Protein AF-K2Q8N2-F1 (afdb_monomer)

Secondary structure (DSSP, 8-state):
-HHHHHHHHHHHHHSTT-HHHHHHHHHHHSTTTTTPPPPGGGS-HHHHHHTTPPPHHHHHHHHHHHHHHHHHHHHHT--

Mean predicted aligned error: 12.0 Å

Structure (mmCIF, N/CA/C/O backbone):
data_AF-K2Q8N2-F1
#
_entry.id   AF-K2Q8N2-F1
#
loop_
_atom_site.group_PDB
_atom_site.id
_atom_site.type_symbol
_atom_site.label_atom_id
_atom_site.label_alt_id
_atom_site.label_comp_id
_atom_site.label_asym_id
_atom_site.label_entity_id
_atom_site.label_seq_id
_atom_site.pdbx_PDB_ins_code
_atom_site.Cartn_x
_atom_site.Cartn_y
_atom_site.Cartn_z
_atom_site.occupancy
_atom_site.B_iso_or_equiv
_atom_site.auth_seq_id
_atom_site.auth_comp_id
_atom_site.auth_asym_id
_atom_site.auth_atom_id
_atom_site.pdbx_PDB_model_num
ATOM 1 N N . MET A 1 1 ? 19.936 -4.555 -16.372 1.00 62.09 1 MET A N 1
ATOM 2 C CA . MET A 1 1 ? 18.672 -4.592 -17.137 1.00 62.09 1 MET A CA 1
ATOM 3 C C . MET A 1 1 ? 18.039 -5.983 -17.149 1.00 62.09 1 MET A C 1
ATOM 5 O O . MET A 1 1 ? 16.830 -6.042 -17.038 1.00 62.09 1 MET A O 1
ATOM 9 N N . HIS A 1 2 ? 18.797 -7.089 -17.214 1.00 70.94 2 HIS A N 1
ATOM 10 C CA . HIS A 1 2 ? 18.210 -8.444 -17.252 1.00 70.94 2 HIS A CA 1
ATOM 11 C C . HIS A 1 2 ? 17.452 -8.838 -15.965 1.00 70.94 2 HIS A C 1
ATOM 13 O O . HIS A 1 2 ? 16.286 -9.199 -16.025 1.00 70.94 2 HIS A O 1
ATOM 19 N N . VAL A 1 3 ? 18.071 -8.639 -14.798 1.00 71.56 3 VAL A N 1
ATOM 20 C CA . VAL A 1 3 ? 17.490 -8.997 -13.485 1.00 71.56 3 VAL A CA 1
ATOM 21 C C . VAL A 1 3 ? 16.215 -8.203 -13.158 1.00 71.56 3 VAL A C 1
ATOM 23 O O . VAL A 1 3 ? 15.278 -8.731 -12.576 1.00 71.56 3 VAL A O 1
ATOM 26 N N . GLU A 1 4 ? 16.151 -6.935 -13.565 1.00 70.75 4 GLU A N 1
ATOM 27 C CA . GLU A 1 4 ? 14.973 -6.074 -13.381 1.00 70.75 4 GLU A CA 1
ATOM 28 C C . GLU A 1 4 ? 13.760 -6.618 -14.149 1.00 70.75 4 GLU A C 1
ATOM 30 O O . GLU A 1 4 ? 12.682 -6.771 -13.579 1.00 70.75 4 GLU A O 1
ATOM 35 N N . ALA A 1 5 ? 13.957 -6.989 -15.416 1.00 75.31 5 ALA A N 1
ATOM 36 C CA . ALA A 1 5 ? 12.907 -7.578 -16.241 1.00 75.31 5 ALA A CA 1
ATOM 37 C C . ALA A 1 5 ? 12.441 -8.944 -15.705 1.00 75.31 5 ALA A C 1
ATOM 39 O O . ALA A 1 5 ? 11.246 -9.239 -15.739 1.00 75.31 5 ALA A O 1
ATOM 40 N N . GLU A 1 6 ? 13.354 -9.758 -15.170 1.00 79.00 6 GLU A N 1
ATOM 41 C CA . GLU A 1 6 ? 13.015 -11.038 -14.537 1.00 79.00 6 GLU A CA 1
ATOM 42 C C . GLU A 1 6 ? 12.189 -10.856 -13.261 1.00 79.00 6 GLU A C 1
ATOM 44 O O . GLU A 1 6 ? 11.179 -11.537 -13.095 1.00 79.00 6 GLU A O 1
ATOM 49 N N . ILE A 1 7 ? 12.553 -9.900 -12.399 1.00 77.06 7 ILE A N 1
ATOM 50 C CA . ILE A 1 7 ? 11.801 -9.586 -11.174 1.00 77.06 7 ILE A CA 1
ATOM 51 C C . ILE A 1 7 ? 10.400 -9.069 -11.520 1.00 77.06 7 ILE A C 1
ATOM 53 O O . ILE A 1 7 ? 9.413 -9.531 -10.946 1.00 77.06 7 ILE A O 1
ATOM 57 N N . MET A 1 8 ? 10.287 -8.159 -12.493 1.00 73.44 8 MET A N 1
ATOM 58 C CA . MET A 1 8 ? 8.986 -7.657 -12.947 1.00 73.44 8 MET A CA 1
ATOM 59 C C . MET A 1 8 ? 8.111 -8.772 -13.536 1.00 73.44 8 MET A C 1
ATOM 61 O O . MET A 1 8 ? 6.916 -8.839 -13.248 1.00 73.44 8 MET A O 1
ATOM 65 N N . SER A 1 9 ? 8.706 -9.670 -14.325 1.00 75.50 9 SER A N 1
ATOM 66 C CA . SER A 1 9 ? 8.022 -10.825 -14.915 1.00 75.50 9 SER A CA 1
ATOM 67 C C . SER A 1 9 ? 7.565 -11.835 -13.858 1.00 75.50 9 SER A C 1
ATOM 69 O O . SER A 1 9 ? 6.435 -12.323 -13.909 1.00 75.50 9 SER A O 1
ATOM 71 N N . ALA A 1 10 ? 8.408 -12.117 -12.860 1.00 76.88 10 ALA A N 1
ATOM 72 C CA . ALA A 1 10 ? 8.072 -13.000 -11.750 1.00 76.88 10 ALA A CA 1
ATOM 73 C C . ALA A 1 10 ? 6.891 -12.446 -10.946 1.00 76.88 10 ALA A C 1
ATOM 75 O O . ALA A 1 10 ? 5.925 -13.164 -10.707 1.00 76.88 10 ALA A O 1
ATOM 76 N N . ILE A 1 11 ? 6.903 -11.160 -10.603 1.00 71.75 11 ILE A N 1
ATOM 77 C CA . ILE A 1 11 ? 5.819 -10.543 -9.827 1.00 71.75 11 ILE A CA 1
ATOM 78 C C . ILE A 1 11 ? 4.519 -10.500 -10.625 1.00 71.75 11 ILE A C 1
ATOM 80 O O . ILE A 1 11 ? 3.470 -10.839 -10.086 1.00 71.75 11 ILE A O 1
ATOM 84 N N . GLY A 1 12 ? 4.582 -10.200 -11.925 1.00 71.38 12 GLY A N 1
ATOM 85 C CA . GLY A 1 12 ? 3.414 -10.296 -12.802 1.00 71.38 12 GLY A CA 1
ATOM 86 C C . GLY A 1 12 ? 2.807 -11.704 -12.882 1.00 71.38 12 GLY A C 1
ATOM 87 O O . GLY A 1 12 ? 1.608 -11.829 -13.111 1.00 71.38 12 GLY A O 1
ATOM 88 N N . ARG A 1 13 ? 3.605 -12.760 -12.669 1.00 74.19 13 ARG A N 1
ATOM 89 C CA . ARG A 1 13 ? 3.133 -14.156 -12.648 1.00 74.19 13 ARG A CA 1
ATOM 90 C C . ARG A 1 13 ? 2.656 -14.632 -11.279 1.00 74.19 13 ARG A C 1
ATOM 92 O O . ARG A 1 13 ? 1.661 -15.344 -11.216 1.00 74.19 13 ARG A O 1
ATOM 99 N N . PHE A 1 14 ? 3.381 -14.303 -10.213 1.00 71.12 14 PHE A N 1
ATOM 100 C CA . PHE A 1 14 ? 3.131 -14.839 -8.871 1.00 71.12 14 PHE A CA 1
ATOM 101 C C . PHE A 1 14 ? 2.178 -13.974 -8.043 1.00 71.12 14 PHE A C 1
ATOM 103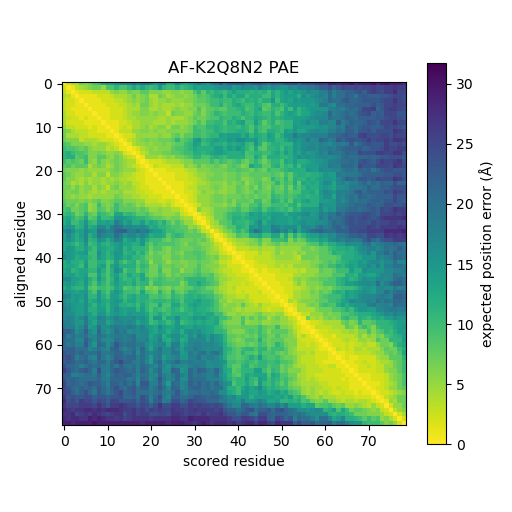 O O . PHE A 1 14 ? 1.556 -14.488 -7.119 1.00 71.12 14 PHE A O 1
ATOM 110 N N . MET A 1 15 ? 2.038 -12.690 -8.381 1.00 69.38 15 MET A N 1
ATOM 111 C CA . MET A 1 15 ? 1.162 -11.742 -7.687 1.00 69.38 15 MET A CA 1
ATOM 112 C C . MET A 1 15 ? 0.263 -10.987 -8.683 1.00 69.38 15 MET A C 1
ATOM 114 O O . MET A 1 15 ? 0.389 -9.769 -8.860 1.00 69.38 15 MET A O 1
ATOM 118 N N . PRO A 1 16 ? -0.629 -11.702 -9.396 1.00 66.12 16 PRO A N 1
ATOM 119 C CA . PRO A 1 16 ? -1.555 -11.073 -10.327 1.00 66.12 16 PRO A CA 1
ATOM 120 C C . PRO A 1 16 ? -2.535 -10.167 -9.567 1.00 66.12 16 PRO A C 1
ATOM 122 O O . PRO A 1 16 ? -3.231 -10.619 -8.662 1.00 66.12 16 PRO A O 1
ATOM 125 N N . GLY A 1 17 ? -2.585 -8.885 -9.941 1.00 67.50 17 GLY A N 1
ATOM 126 C CA . GLY A 1 17 ? -3.436 -7.866 -9.306 1.00 67.50 17 GLY A CA 1
ATOM 127 C C . GLY A 1 17 ? -2.689 -6.864 -8.421 1.00 67.50 17 GLY A C 1
ATOM 128 O O . GLY A 1 17 ? -3.250 -5.828 -8.078 1.00 67.50 17 GLY A O 1
ATOM 129 N N . SER A 1 18 ? -1.412 -7.101 -8.114 1.00 68.44 18 SER A N 1
ATOM 130 C CA . SER A 1 18 ? -0.601 -6.180 -7.308 1.00 68.44 18 SER A CA 1
ATOM 131 C C . SER A 1 18 ? 0.040 -5.076 -8.163 1.00 68.44 18 SER A C 1
ATOM 133 O O . SER A 1 18 ? 1.266 -4.974 -8.284 1.00 68.44 18 SER A O 1
ATOM 135 N N . GLU A 1 19 ? -0.796 -4.243 -8.789 1.00 71.38 19 GLU A N 1
ATOM 136 C CA . GLU A 1 19 ? -0.358 -3.121 -9.636 1.00 71.38 19 GLU A CA 1
ATOM 137 C C . G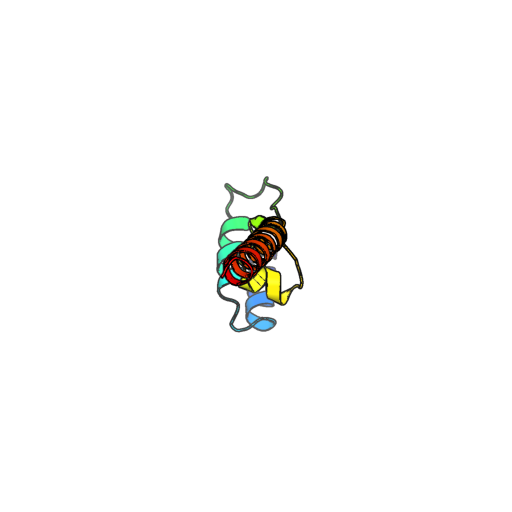LU A 1 19 ? 0.540 -2.129 -8.873 1.00 71.38 19 GLU A C 1
ATOM 139 O O . GLU A 1 19 ? 1.507 -1.609 -9.440 1.00 71.38 19 GLU A O 1
ATOM 144 N N . GLY A 1 20 ? 0.299 -1.948 -7.568 1.00 70.94 20 GLY A N 1
ATOM 145 C CA . GLY A 1 20 ? 1.107 -1.099 -6.687 1.00 70.94 20 GLY A CA 1
ATOM 146 C C . GLY A 1 20 ? 2.572 -1.534 -6.602 1.00 70.94 20 GLY A C 1
ATOM 147 O O . GLY A 1 20 ? 3.477 -0.704 -6.697 1.00 70.94 20 GLY A O 1
ATOM 148 N N . ILE A 1 21 ? 2.831 -2.843 -6.536 1.00 72.88 21 ILE A N 1
ATOM 149 C CA . ILE A 1 21 ? 4.189 -3.410 -6.472 1.00 72.88 21 ILE A CA 1
ATOM 150 C C . ILE A 1 21 ? 4.923 -3.191 -7.790 1.00 72.88 21 ILE A C 1
ATOM 152 O O . ILE A 1 21 ? 6.096 -2.820 -7.804 1.00 72.88 21 ILE A O 1
ATOM 156 N N . GLN A 1 22 ? 4.237 -3.399 -8.915 1.00 74.38 22 GLN A N 1
ATOM 157 C CA . GLN A 1 22 ? 4.837 -3.206 -10.233 1.00 74.38 22 GLN A CA 1
ATOM 158 C C . GLN A 1 22 ? 5.190 -1.739 -10.488 1.00 74.38 22 GLN A C 1
ATOM 160 O O . GLN A 1 22 ? 6.241 -1.454 -11.070 1.00 74.38 22 GLN A O 1
ATOM 165 N N . HIS A 1 23 ? 4.329 -0.817 -10.051 1.00 75.81 23 HIS A N 1
ATOM 166 C CA . HIS A 1 23 ? 4.585 0.616 -10.136 1.00 75.81 23 HIS A CA 1
ATOM 167 C C . HIS A 1 23 ? 5.759 1.023 -9.237 1.00 75.81 23 HIS A C 1
ATOM 169 O O . HIS A 1 23 ? 6.699 1.670 -9.699 1.00 75.81 23 HIS A O 1
ATOM 175 N N . TRP A 1 24 ? 5.757 0.570 -7.980 1.00 75.62 24 TRP A N 1
ATOM 176 C CA . TRP A 1 24 ? 6.833 0.835 -7.028 1.00 75.62 24 TRP A CA 1
ATOM 177 C C . TRP A 1 24 ? 8.186 0.305 -7.520 1.00 75.62 24 TRP A C 1
ATOM 179 O O . TRP A 1 24 ? 9.173 1.037 -7.519 1.00 75.62 24 TRP A O 1
ATOM 189 N N . LEU A 1 25 ? 8.242 -0.921 -8.047 1.00 76.88 25 LEU A N 1
ATOM 190 C CA . LEU A 1 25 ? 9.481 -1.491 -8.584 1.00 76.88 25 LEU A CA 1
ATOM 191 C C . LEU A 1 25 ? 10.020 -0.718 -9.783 1.00 76.88 25 LEU A C 1
ATOM 193 O O . LEU A 1 25 ? 11.229 -0.503 -9.868 1.00 76.88 25 LEU A O 1
ATOM 197 N N . ARG A 1 26 ? 9.145 -0.246 -10.679 1.00 77.19 26 ARG A N 1
ATOM 198 C CA . ARG A 1 26 ? 9.551 0.641 -11.780 1.00 77.19 26 ARG A CA 1
ATOM 199 C C . ARG A 1 26 ? 10.237 1.904 -11.263 1.00 77.19 26 ARG A C 1
ATOM 201 O O . ARG A 1 26 ? 11.244 2.329 -11.827 1.00 77.19 26 ARG A O 1
ATOM 208 N N . GLU A 1 27 ? 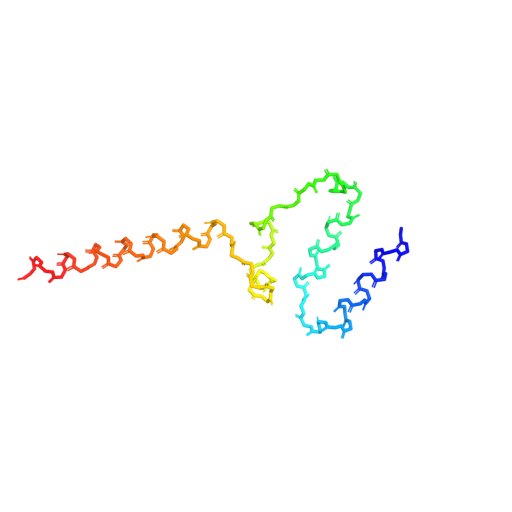9.731 2.490 -10.181 1.00 76.62 27 GLU A N 1
ATOM 209 C CA . GLU A 1 27 ? 10.370 3.653 -9.567 1.00 76.62 27 GLU A CA 1
ATOM 210 C C . GLU A 1 27 ? 11.688 3.313 -8.865 1.00 76.62 27 GLU A C 1
ATOM 212 O O . GLU A 1 27 ? 12.651 4.072 -8.978 1.00 76.62 27 GLU A O 1
ATOM 217 N N . VAL A 1 28 ? 11.752 2.185 -8.157 1.00 73.75 28 VAL A N 1
ATOM 218 C CA . VAL A 1 28 ? 12.948 1.726 -7.431 1.00 73.75 28 VAL A CA 1
ATOM 219 C C . VAL A 1 28 ? 14.104 1.439 -8.385 1.00 73.75 28 VAL A C 1
ATOM 221 O O . VAL A 1 28 ? 15.244 1.839 -8.131 1.00 73.75 28 VAL A O 1
ATOM 224 N N . PHE A 1 29 ? 13.821 0.770 -9.502 1.00 74.12 29 PHE A N 1
ATOM 225 C CA . PHE A 1 29 ? 14.838 0.437 -10.492 1.00 74.12 29 PHE A CA 1
ATOM 226 C C . PHE A 1 29 ? 15.257 1.623 -11.365 1.00 74.12 29 PHE A C 1
ATOM 228 O O . PHE A 1 29 ? 16.295 1.535 -12.043 1.00 74.12 29 PHE A O 1
ATOM 235 N N . SER A 1 30 ? 14.528 2.746 -11.289 1.00 75.19 30 SER A N 1
ATOM 236 C CA . SER A 1 30 ? 14.898 3.992 -11.953 1.00 75.19 30 SER A CA 1
ATOM 237 C C . SER A 1 30 ? 16.340 4.380 -11.595 1.00 75.19 30 SER A C 1
ATOM 239 O O . SER A 1 30 ? 16.710 4.390 -10.413 1.00 75.19 30 SER A O 1
ATOM 241 N N . PRO A 1 31 ? 17.178 4.742 -12.585 1.00 68.19 31 PRO A N 1
ATOM 242 C CA .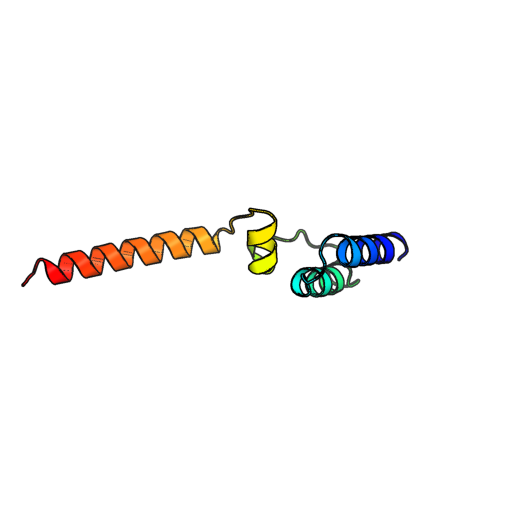 PRO A 1 31 ? 18.588 5.072 -12.372 1.00 68.19 31 PRO A CA 1
ATOM 243 C C . PRO A 1 31 ? 18.832 6.124 -11.280 1.00 68.19 31 PRO A C 1
ATOM 245 O O . PRO 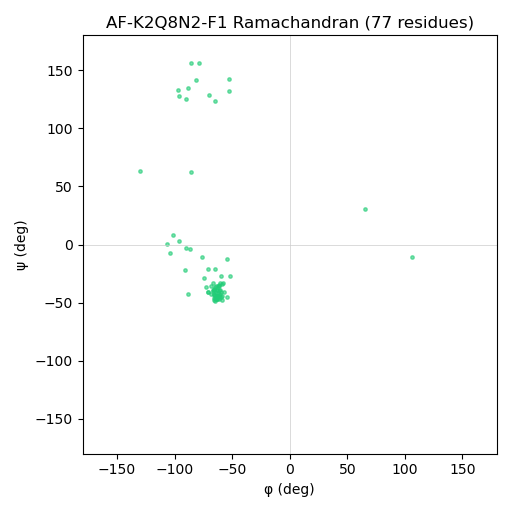A 1 31 ? 19.880 6.105 -10.638 1.00 68.19 31 PRO A O 1
ATOM 248 N N . GLN A 1 32 ? 17.858 7.008 -11.046 1.00 66.00 32 GLN A N 1
ATOM 249 C CA . GLN A 1 32 ? 17.912 8.075 -10.045 1.00 66.00 32 GLN A CA 1
ATOM 250 C C . GLN A 1 32 ? 17.748 7.570 -8.599 1.00 66.00 32 GLN A C 1
ATOM 252 O O . GLN A 1 32 ? 18.296 8.180 -7.683 1.00 66.00 32 GLN A O 1
ATOM 257 N N . LYS A 1 33 ? 17.035 6.456 -8.374 1.00 65.56 33 LYS A N 1
ATOM 258 C CA . LYS A 1 33 ? 16.734 5.919 -7.031 1.00 65.56 33 LYS A CA 1
ATOM 259 C C . LYS A 1 33 ? 17.576 4.693 -6.641 1.00 65.56 33 LYS A C 1
ATOM 261 O O . LYS A 1 33 ? 17.596 4.333 -5.467 1.00 65.56 33 LYS A O 1
ATOM 266 N N . ARG A 1 34 ? 18.372 4.123 -7.560 1.00 63.66 34 ARG A N 1
ATOM 267 C CA . ARG A 1 34 ? 19.201 2.905 -7.356 1.00 63.66 34 ARG A CA 1
ATOM 268 C C . ARG A 1 34 ? 20.185 2.914 -6.172 1.00 63.66 34 ARG A C 1
ATOM 270 O O . ARG A 1 34 ? 20.750 1.871 -5.863 1.00 63.66 34 ARG A O 1
ATOM 277 N N . ARG A 1 35 ? 20.444 4.059 -5.529 1.00 58.69 35 ARG A N 1
ATOM 278 C CA . ARG A 1 35 ? 21.376 4.179 -4.386 1.00 58.69 35 ARG A CA 1
ATOM 279 C C . ARG A 1 35 ? 20.700 4.379 -3.030 1.00 58.69 35 ARG A C 1
ATOM 281 O O . ARG A 1 35 ? 21.406 4.524 -2.034 1.00 58.69 35 ARG A O 1
ATOM 288 N N . ARG A 1 36 ? 19.369 4.416 -2.966 1.00 67.44 36 ARG A N 1
ATOM 289 C CA . ARG A 1 36 ? 18.652 4.690 -1.718 1.00 67.44 36 ARG A CA 1
ATOM 290 C C . ARG A 1 36 ? 18.209 3.384 -1.059 1.00 67.44 36 ARG A C 1
ATOM 292 O O . ARG A 1 36 ? 17.681 2.501 -1.725 1.00 67.44 36 ARG A O 1
ATOM 299 N N . ARG A 1 37 ? 18.454 3.254 0.249 1.00 68.31 37 ARG A N 1
ATOM 300 C CA . ARG A 1 37 ? 17.754 2.265 1.079 1.00 68.31 37 ARG A CA 1
ATOM 301 C C . ARG A 1 37 ? 16.311 2.741 1.210 1.00 68.31 37 ARG A C 1
ATOM 303 O O . ARG A 1 37 ? 16.116 3.908 1.539 1.00 68.31 37 ARG A O 1
ATOM 310 N N . PHE A 1 38 ? 15.358 1.863 0.927 1.00 69.19 38 PHE A N 1
ATOM 311 C CA . PHE A 1 38 ? 13.936 2.171 1.045 1.00 69.19 38 PHE A CA 1
ATOM 312 C C . PHE A 1 38 ? 13.464 1.864 2.462 1.00 69.19 38 PHE A C 1
ATOM 314 O O . PHE A 1 38 ? 13.830 0.821 3.013 1.00 69.19 38 PHE A O 1
ATOM 321 N N . SER A 1 39 ? 12.694 2.780 3.050 1.00 72.00 39 SER A N 1
ATOM 322 C CA . SER A 1 39 ? 12.004 2.504 4.316 1.00 72.00 39 SER A CA 1
ATOM 323 C C . SER A 1 39 ? 10.757 1.663 4.058 1.00 72.00 39 SER A C 1
ATOM 325 O O . SER A 1 39 ? 10.173 1.723 2.976 1.00 72.00 39 SER A O 1
ATOM 327 N N . VAL A 1 40 ? 10.306 0.927 5.074 1.00 72.62 40 VAL A N 1
ATOM 328 C CA . VAL A 1 40 ? 9.008 0.238 5.041 1.00 72.62 40 VAL A CA 1
ATOM 329 C C . VAL A 1 40 ? 7.869 1.246 4.862 1.00 72.62 40 VAL A C 1
ATOM 331 O O . VAL A 1 40 ? 6.912 0.958 4.154 1.00 72.62 40 VAL A O 1
ATOM 334 N N . ASP A 1 41 ? 7.996 2.459 5.405 1.00 73.31 41 ASP A N 1
ATOM 335 C CA . ASP A 1 41 ? 7.009 3.535 5.228 1.00 73.31 41 ASP A CA 1
ATOM 336 C C . ASP A 1 41 ? 6.873 4.025 3.779 1.00 73.31 41 ASP A C 1
ATOM 338 O O . ASP A 1 41 ? 5.857 4.617 3.429 1.00 73.31 41 ASP A O 1
ATOM 342 N N . GLU A 1 42 ? 7.878 3.789 2.930 1.00 76.31 42 GLU A N 1
ATOM 343 C CA . GLU A 1 42 ? 7.857 4.176 1.512 1.00 76.31 42 GLU A CA 1
ATOM 344 C C . GLU A 1 42 ? 7.193 3.111 0.620 1.00 76.31 42 GLU A C 1
ATOM 346 O O . GLU A 1 42 ? 7.065 3.307 -0.592 1.00 76.31 42 GLU A O 1
ATOM 351 N N . LEU A 1 43 ? 6.798 1.973 1.198 1.00 74.25 43 LEU A N 1
ATOM 352 C CA . LEU A 1 43 ? 6.071 0.924 0.495 1.00 74.25 43 LEU A CA 1
ATOM 353 C C . LEU A 1 43 ? 4.572 1.273 0.418 1.00 74.25 43 LEU A C 1
ATOM 355 O O . LEU A 1 43 ? 4.006 1.756 1.403 1.00 74.25 43 LEU A O 1
ATOM 359 N N . PRO A 1 44 ? 3.906 0.978 -0.713 1.00 74.88 44 PRO A N 1
ATOM 360 C CA . PRO A 1 44 ? 2.450 1.041 -0.819 1.00 74.88 44 PRO A CA 1
ATOM 361 C C . PRO A 1 44 ? 1.736 0.231 0.279 1.00 74.88 44 PRO A C 1
ATOM 363 O O . PRO A 1 44 ? 2.198 -0.841 0.669 1.00 74.88 44 PRO A O 1
ATOM 366 N N . GLU A 1 45 ? 0.608 0.738 0.786 1.00 74.31 45 GLU A N 1
ATOM 367 C CA . GLU A 1 45 ? -0.118 0.152 1.927 1.00 74.31 45 GLU A CA 1
ATOM 368 C C . GLU A 1 45 ? -0.626 -1.273 1.656 1.00 74.31 45 GLU A C 1
ATOM 370 O O . GLU A 1 45 ? -0.536 -2.139 2.526 1.00 74.31 45 GLU A O 1
ATOM 375 N N . ASP A 1 46 ? -1.104 -1.524 0.438 1.00 71.44 46 ASP A N 1
ATOM 376 C CA . ASP A 1 46 ? -1.504 -2.840 -0.065 1.00 71.44 46 ASP A CA 1
ATOM 377 C C . ASP A 1 46 ? -0.340 -3.832 -0.016 1.00 71.44 46 ASP A C 1
ATOM 379 O O . ASP A 1 46 ? -0.467 -4.912 0.558 1.00 71.44 46 ASP A O 1
ATOM 383 N N . LEU A 1 47 ? 0.830 -3.423 -0.510 1.00 71.69 47 LEU A N 1
ATOM 384 C CA . LEU A 1 47 ? 2.031 -4.248 -0.469 1.00 71.69 47 LEU A CA 1
ATOM 385 C C . LEU A 1 47 ? 2.456 -4.537 0.973 1.00 71.69 47 LEU A C 1
ATOM 387 O O . LEU A 1 47 ? 2.725 -5.688 1.303 1.00 71.69 47 LEU A O 1
ATOM 391 N N . ARG A 1 48 ? 2.496 -3.519 1.843 1.00 77.25 48 ARG A N 1
ATOM 392 C CA . ARG A 1 48 ? 2.845 -3.693 3.265 1.00 77.25 48 ARG A CA 1
ATOM 393 C C . ARG A 1 48 ? 1.950 -4.735 3.929 1.00 77.25 48 ARG A C 1
ATOM 395 O O . ARG A 1 48 ? 2.448 -5.637 4.598 1.00 77.25 48 ARG A O 1
ATOM 402 N N . ARG A 1 49 ? 0.645 -4.662 3.668 1.00 71.88 49 ARG A N 1
ATOM 403 C CA . ARG A 1 49 ? -0.342 -5.609 4.187 1.00 71.88 49 ARG A CA 1
ATOM 404 C C . ARG A 1 49 ? -0.136 -7.026 3.648 1.00 71.88 49 ARG A C 1
ATOM 406 O O . ARG A 1 49 ? -0.200 -7.970 4.432 1.00 71.88 49 ARG A O 1
ATOM 413 N N . ASP A 1 50 ? 0.139 -7.172 2.355 1.00 67.75 50 ASP A N 1
ATOM 414 C CA . ASP A 1 50 ? 0.315 -8.476 1.702 1.00 67.75 50 ASP A CA 1
ATOM 415 C C . ASP A 1 50 ? 1.562 -9.227 2.197 1.00 67.75 50 ASP A C 1
ATOM 417 O O . ASP A 1 50 ? 1.544 -10.455 2.297 1.00 67.75 50 ASP A O 1
ATOM 421 N N . VAL A 1 51 ? 2.636 -8.510 2.554 1.00 67.00 51 VAL A N 1
ATOM 422 C CA . VAL A 1 51 ? 3.859 -9.105 3.133 1.00 67.00 51 VAL A CA 1
ATOM 423 C C . VAL A 1 51 ? 3.915 -9.065 4.665 1.00 67.00 51 VAL A C 1
ATOM 425 O O . VAL A 1 51 ? 4.907 -9.503 5.247 1.00 67.00 51 VAL A O 1
ATOM 428 N N . GLY A 1 52 ? 2.864 -8.579 5.333 1.00 69.19 52 GLY A N 1
ATOM 429 C CA . GLY A 1 52 ? 2.803 -8.499 6.797 1.00 69.19 52 GLY A CA 1
ATOM 430 C C . GLY A 1 52 ? 3.826 -7.535 7.406 1.00 69.19 52 GLY A C 1
ATOM 431 O O . GLY A 1 52 ? 4.315 -7.772 8.508 1.00 69.19 52 GLY A O 1
ATOM 432 N N . LEU A 1 53 ? 4.185 -6.475 6.679 1.00 76.75 53 LEU A N 1
ATOM 433 C CA . LEU A 1 53 ? 5.042 -5.406 7.174 1.00 76.75 53 LEU A CA 1
ATOM 434 C C . LEU A 1 53 ? 4.180 -4.311 7.803 1.00 76.75 53 LEU A C 1
ATOM 436 O O . LEU A 1 53 ? 3.302 -3.755 7.150 1.00 76.75 53 LEU A O 1
ATOM 440 N N . GLU A 1 54 ? 4.463 -3.973 9.054 1.00 70.12 54 GLU A N 1
ATOM 441 C CA . GLU A 1 54 ? 3.857 -2.825 9.727 1.00 70.12 54 GLU A CA 1
ATOM 442 C C . GLU A 1 54 ? 4.794 -1.625 9.611 1.00 70.12 54 GLU A C 1
ATOM 444 O O . GLU A 1 54 ? 5.984 -1.716 9.927 1.00 70.12 54 GLU A O 1
ATOM 449 N N . ALA A 1 55 ? 4.269 -0.500 9.133 1.00 76.81 55 ALA A N 1
ATOM 450 C CA . ALA A 1 55 ? 5.020 0.741 9.096 1.00 76.81 55 ALA A CA 1
ATOM 451 C C . ALA A 1 55 ? 4.920 1.490 10.426 1.00 76.81 55 ALA A C 1
ATOM 453 O O . ALA A 1 55 ? 3.944 1.359 11.168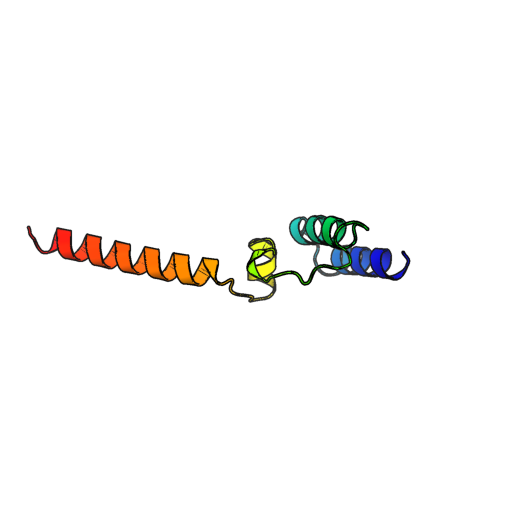 1.00 76.81 55 ALA A O 1
ATOM 454 N N . GLU A 1 56 ? 5.903 2.340 10.714 1.00 74.25 56 GLU A N 1
ATOM 455 C CA . GLU A 1 56 ? 5.909 3.149 11.938 1.00 74.25 56 GLU A CA 1
ATOM 456 C C . GLU A 1 56 ? 4.689 4.088 11.982 1.00 74.25 56 GLU A C 1
ATOM 458 O O . GLU A 1 56 ? 4.053 4.284 13.022 1.00 74.25 56 GLU A O 1
ATOM 463 N N . SER A 1 57 ? 4.291 4.572 10.804 1.00 70.62 57 SER A N 1
ATOM 464 C CA . SER A 1 57 ? 3.052 5.325 10.585 1.00 70.62 57 SER A CA 1
ATOM 465 C C . SER A 1 57 ? 1.773 4.563 10.969 1.00 70.62 57 SER A C 1
ATOM 467 O O . SER A 1 57 ? 0.826 5.174 11.473 1.00 70.62 57 SER A O 1
ATOM 469 N N . ASP A 1 58 ? 1.730 3.241 10.791 1.00 71.50 58 ASP A N 1
ATOM 470 C CA . ASP A 1 58 ? 0.563 2.423 11.144 1.00 71.50 58 ASP A CA 1
ATOM 471 C C . ASP A 1 58 ? 0.437 2.287 12.671 1.00 71.50 58 ASP A C 1
ATOM 473 O O . ASP A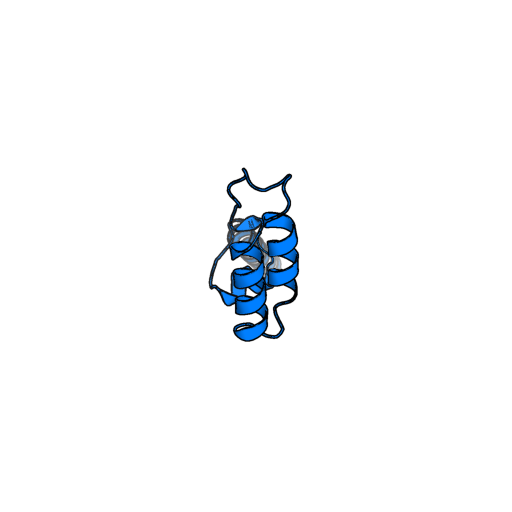 1 58 ? -0.663 2.369 13.229 1.00 71.50 58 ASP A O 1
ATOM 477 N N . PHE A 1 59 ? 1.576 2.189 13.364 1.00 71.44 59 PHE A N 1
ATOM 478 C CA . PHE A 1 59 ? 1.636 2.186 14.824 1.00 71.44 59 PHE A CA 1
ATOM 479 C C . PHE A 1 59 ? 1.199 3.533 15.420 1.00 71.44 59 PHE A C 1
ATOM 481 O O . PHE A 1 59 ? 0.363 3.571 16.328 1.00 71.44 59 PHE A O 1
ATOM 488 N N . GLN A 1 60 ? 1.688 4.652 14.869 1.00 74.00 60 GLN A N 1
ATOM 489 C CA . GLN A 1 60 ? 1.252 5.996 15.272 1.00 74.00 60 GLN A CA 1
ATOM 490 C C . GLN A 1 60 ? -0.254 6.191 15.078 1.00 74.00 60 GLN A C 1
ATOM 492 O O . GLN A 1 60 ? -0.935 6.662 15.991 1.00 74.00 60 GLN A O 1
ATOM 497 N N . ARG A 1 61 ? -0.805 5.752 13.940 1.00 78.44 61 ARG A N 1
ATOM 498 C CA . ARG A 1 61 ? -2.248 5.818 13.669 1.00 78.44 61 ARG A CA 1
ATOM 499 C C . ARG A 1 61 ? -3.057 4.983 14.672 1.00 78.44 61 ARG A C 1
ATOM 501 O O . ARG A 1 61 ? -4.142 5.395 15.087 1.00 78.44 61 ARG A O 1
ATOM 508 N N . GLY A 1 62 ? -2.530 3.839 15.114 1.00 77.31 62 GLY A N 1
ATOM 509 C CA . GLY A 1 62 ? -3.117 3.027 16.187 1.00 77.31 62 GLY A CA 1
ATOM 510 C C . GLY A 1 62 ? -3.134 3.738 17.547 1.00 77.31 62 GLY A C 1
ATOM 511 O O . GLY A 1 62 ? -4.144 3.710 18.262 1.00 77.31 62 GLY A O 1
ATOM 512 N N . ILE A 1 63 ? -2.048 4.434 17.890 1.00 81.56 63 ILE A N 1
ATOM 513 C CA . ILE A 1 63 ? -1.970 5.262 19.100 1.00 81.56 63 ILE A CA 1
ATOM 514 C C . ILE A 1 63 ? -2.969 6.422 19.027 1.00 81.56 63 ILE A C 1
ATOM 516 O O . ILE A 1 63 ? -3.740 6.614 19.963 1.00 81.56 63 ILE A O 1
ATOM 520 N N . GLU A 1 64 ? -3.042 7.150 17.917 1.00 84.00 64 GLU A N 1
ATOM 521 C CA . GLU A 1 64 ? -4.005 8.247 17.757 1.00 84.00 64 GLU A CA 1
ATOM 522 C C . GLU A 1 64 ? -5.455 7.759 17.853 1.00 84.00 64 GLU A C 1
ATOM 524 O O . GLU A 1 64 ? -6.279 8.355 18.551 1.00 84.00 64 GLU A O 1
ATOM 529 N N . ALA A 1 65 ? -5.776 6.632 17.212 1.00 83.12 65 ALA A N 1
ATOM 530 C CA . ALA A 1 65 ? -7.108 6.041 17.274 1.00 83.12 65 ALA A CA 1
ATOM 531 C C . ALA A 1 65 ? -7.479 5.605 18.700 1.00 83.12 65 ALA A C 1
ATOM 533 O O . ALA A 1 65 ? -8.625 5.775 19.125 1.00 83.12 65 ALA A O 1
ATOM 534 N N . SER A 1 66 ? -6.528 5.051 19.455 1.00 81.38 66 SER A N 1
ATOM 535 C CA . SER A 1 66 ? -6.756 4.651 20.846 1.00 81.38 66 SER A CA 1
ATOM 536 C C . SER A 1 66 ? -6.895 5.853 21.784 1.00 81.38 66 SER A C 1
ATOM 538 O O . SER A 1 66 ? -7.819 5.870 22.599 1.00 81.38 66 SER A O 1
ATOM 540 N N . GLN A 1 67 ? -6.073 6.894 21.616 1.00 84.19 67 GLN A N 1
ATOM 541 C CA . GLN A 1 67 ? -6.205 8.156 22.348 1.00 84.19 67 GLN A CA 1
ATOM 542 C C . GLN A 1 67 ? -7.556 8.820 22.076 1.00 84.19 67 GLN A C 1
ATOM 544 O O . GLN A 1 67 ? -8.228 9.260 23.008 1.00 84.19 67 GLN A O 1
ATOM 549 N N . ARG A 1 68 ? -8.011 8.823 20.820 1.00 85.94 68 ARG A N 1
ATOM 550 C CA . ARG A 1 68 ? -9.311 9.389 20.453 1.00 85.94 68 ARG A CA 1
ATOM 551 C C . ARG A 1 68 ? -10.475 8.643 21.101 1.00 85.94 68 ARG A C 1
ATOM 553 O O . ARG A 1 68 ? -11.328 9.275 21.711 1.00 85.94 68 ARG A O 1
ATOM 560 N N . ARG A 1 69 ? -10.450 7.305 21.099 1.00 84.50 69 ARG A N 1
ATOM 561 C CA . ARG A 1 69 ? -11.447 6.490 21.825 1.00 84.50 69 ARG A CA 1
ATOM 562 C C . ARG A 1 69 ? -11.432 6.740 23.334 1.00 84.50 69 ARG A C 1
ATOM 564 O O . ARG A 1 69 ? -12.481 6.662 23.971 1.00 84.50 69 ARG A O 1
ATOM 571 N N . LEU A 1 70 ? -10.259 6.990 23.920 1.00 84.75 70 LEU A N 1
ATOM 572 C CA . LEU A 1 70 ? -10.137 7.327 25.338 1.00 84.75 70 LEU A CA 1
ATOM 573 C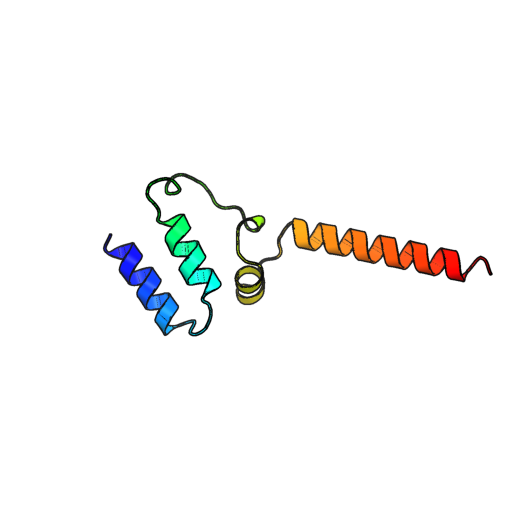 C . LEU A 1 70 ? -10.821 8.671 25.637 1.00 84.75 70 LEU A C 1
ATOM 575 O O . LEU A 1 70 ? -11.601 8.758 26.583 1.00 84.75 70 LEU A O 1
ATOM 579 N N . LEU A 1 71 ? -10.571 9.690 24.809 1.00 87.19 71 LEU A N 1
ATOM 580 C CA . LEU A 1 71 ? -11.202 11.007 24.924 1.00 87.19 71 LEU A CA 1
ATOM 581 C C . LEU A 1 71 ? -12.728 10.924 24.766 1.00 87.19 71 LEU A C 1
ATOM 583 O O . LEU A 1 71 ? -13.447 11.466 25.605 1.00 87.19 71 LEU A O 1
ATOM 587 N N . ASP A 1 72 ? -13.219 10.183 23.769 1.00 84.62 72 ASP A N 1
ATOM 588 C CA . ASP A 1 72 ? -14.658 9.993 23.534 1.00 84.62 72 ASP A CA 1
ATOM 589 C C . ASP A 1 72 ? -15.351 9.331 24.742 1.00 84.62 72 ASP A C 1
ATOM 591 O O . ASP A 1 72 ? -16.449 9.724 25.141 1.00 84.62 72 ASP A O 1
ATOM 595 N N . ARG A 1 73 ? -14.697 8.353 25.388 1.00 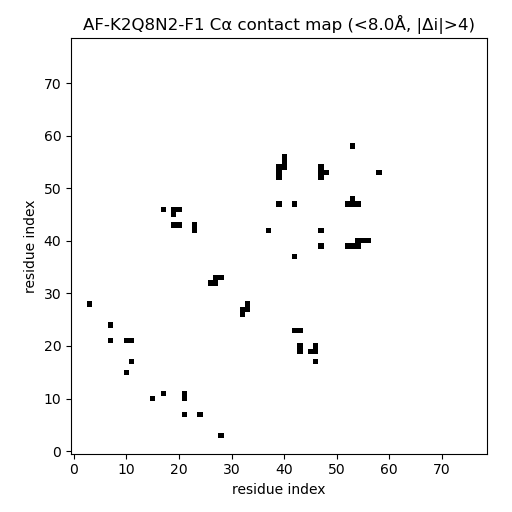79.25 73 ARG A N 1
ATOM 596 C CA . ARG A 1 73 ? -15.220 7.713 26.610 1.00 79.25 73 ARG A CA 1
ATOM 597 C C . ARG A 1 73 ? -15.266 8.657 27.806 1.00 79.25 73 ARG A C 1
ATOM 599 O O . ARG A 1 73 ? -16.212 8.585 28.583 1.00 79.25 73 ARG A O 1
ATOM 606 N N . MET A 1 74 ? -14.263 9.518 27.972 1.00 79.19 74 MET A N 1
ATOM 607 C CA . MET A 1 74 ? -14.256 10.496 29.065 1.00 79.19 74 MET A CA 1
ATOM 608 C C . MET A 1 74 ? -15.341 11.560 28.878 1.00 79.19 74 MET A C 1
ATOM 610 O O . MET A 1 74 ? -15.972 11.947 29.854 1.00 79.19 74 MET A O 1
ATOM 614 N N . GLN A 1 75 ? -15.618 11.976 27.638 1.00 72.88 75 GLN A N 1
ATOM 615 C CA . GLN A 1 75 ? -16.722 12.896 27.344 1.00 72.88 75 GLN A CA 1
ATOM 616 C C . GLN A 1 75 ? -18.096 12.277 27.637 1.00 72.88 75 GLN A C 1
ATOM 618 O O . GLN A 1 75 ? -18.959 12.951 28.191 1.00 72.88 75 GLN A O 1
ATOM 623 N N . LEU A 1 76 ? -18.284 10.987 27.341 1.00 65.44 76 LEU A N 1
ATOM 624 C CA . LEU A 1 76 ? -19.518 10.256 27.663 1.00 65.44 76 LEU A CA 1
ATOM 625 C C . LEU A 1 76 ? -19.709 9.989 29.167 1.00 65.44 76 LEU A C 1
ATOM 627 O O . LEU A 1 76 ? -20.832 9.747 29.591 1.00 65.44 76 LEU A O 1
ATOM 631 N N . GLY A 1 77 ? -18.638 10.023 29.967 1.00 57.88 77 GLY A N 1
ATOM 632 C CA . GLY A 1 77 ? -18.689 9.870 31.428 1.00 57.88 77 GLY A CA 1
ATOM 633 C C . GLY A 1 77 ? -18.862 11.180 32.210 1.00 57.88 77 GLY A C 1
ATOM 634 O O . GLY A 1 77 ? -18.926 11.140 33.435 1.00 57.88 77 GLY A O 1
ATOM 635 N N . SER A 1 78 ? -18.896 12.330 31.526 1.00 57.78 78 SER A N 1
ATOM 636 C CA . SER A 1 78 ? -19.130 13.661 32.117 1.00 57.78 78 SER A CA 1
ATOM 637 C C . SER A 1 78 ? -20.565 14.182 31.925 1.00 57.78 78 SER A C 1
ATOM 639 O O . SER A 1 78 ? -20.827 15.341 32.249 1.00 57.78 78 SER A O 1
ATOM 641 N N . MET A 1 79 ? -21.477 13.344 31.420 1.00 50.22 79 MET A N 1
ATOM 642 C CA . MET A 1 79 ? -22.934 13.553 31.454 1.00 50.22 79 MET A CA 1
ATOM 643 C C . MET A 1 79 ? -23.554 12.703 32.562 1.00 50.22 79 MET A C 1
ATOM 645 O O . MET A 1 79 ? -24.523 13.192 33.181 1.00 50.22 79 MET A O 1
#

Solvent-accessible surface area (backbone atoms only — not comparable to full-atom values): 4827 Å² total; per-residue (Å²): 114,68,67,60,53,50,52,55,51,48,43,60,70,78,44,73,86,51,61,66,56,58,54,50,48,56,54,48,69,31,85,88,41,67,85,63,85,81,56,71,73,76,48,54,69,69,57,29,60,76,72,70,52,83,32,71,66,56,54,50,52,50,51,52,53,51,53,49,53,52,53,54,52,54,59,68,71,75,115

Radius of gyration: 19.1 Å; Cα contacts (8 Å, |Δi|>4): 33; chains: 1; bounding box: 44×28×49 Å

Organism: NCBI:txid1156935

Sequence (79 aa):
MHVEAEIMSAIGRFMPGSEGIQHWLREVFSPQKRRRRFSVDELPEDLRRDVGLEAESDFQRGIEASQRRLLDRMQLGSM

pLDDT: mean 73.08, std 6.65, range [50.22, 87.19]

Foldseek 3Di:
DVVLVVVLVVCCVPPPPPVQVNVVSVVCPPPVNVPDDDALVNGDPVVCVVVVHDHPVNVVVVVVVVVVVVVVVVVVVVD